Protein AF-T1JK78-F1 (afdb_monomer_lite)

Foldseek 3Di:
DDDDPPDDPDDDDDPDDADDPVCAFQAARQPRDGLQDPPQVADVSGWDQDPPPSGGTHRDPVSD

Radius of gyration: 15.45 Å; chains: 1; bounding box: 32×25×45 Å

InterPro domains:
  IPR002893 Zinc finger, MYND-type [PF01753] (28-64)

Organism: Strigamia maritima (NCBI:txid126957)

Sequence (64 aa):
MAFKKGDLILKSEPFAYVVRDEYRGRTCDNCLTLANLSVHNLRNGDLRRCTRCLFSYYCNQECQ

Structure (mmCIF, N/CA/C/O backbone):
data_AF-T1JK78-F1
#
_entry.id   AF-T1JK78-F1
#
loop_
_atom_site.group_PDB
_atom_site.id
_atom_site.type_symbol
_atom_site.label_atom_id
_atom_site.label_alt_id
_atom_site.label_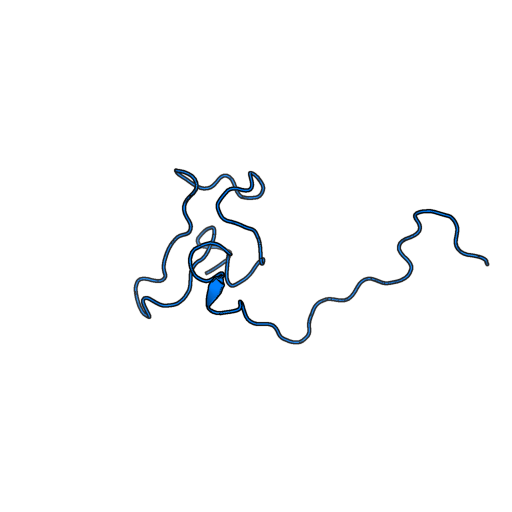comp_id
_atom_site.label_asym_id
_atom_site.label_entity_id
_atom_site.label_seq_id
_atom_site.pdbx_PDB_ins_code
_atom_site.Cartn_x
_atom_site.Cartn_y
_ato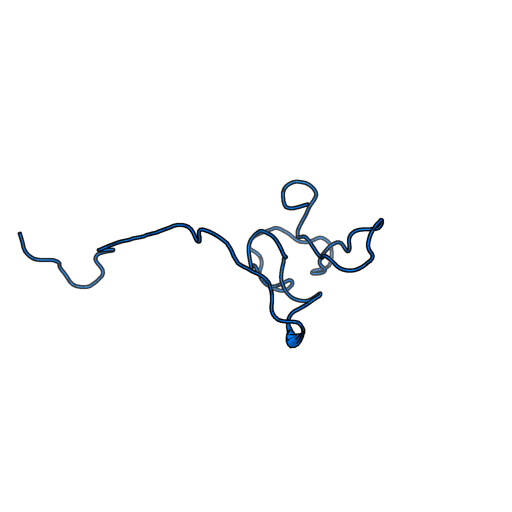m_site.Cartn_z
_atom_site.occupancy
_atom_site.B_iso_or_equiv
_atom_site.auth_seq_id
_atom_site.auth_comp_id
_atom_site.auth_asym_id
_atom_site.auth_atom_id
_atom_site.pdbx_PDB_model_num
ATOM 1 N N . MET A 1 1 ? -18.381 -4.945 30.744 1.00 60.59 1 MET A N 1
ATOM 2 C CA . MET A 1 1 ? -17.520 -3.796 30.382 1.00 60.59 1 MET A CA 1
ATOM 3 C C . MET A 1 1 ? -18.078 -3.206 29.099 1.00 60.59 1 MET A C 1
ATOM 5 O O . MET A 1 1 ? -18.301 -3.971 28.173 1.00 60.59 1 MET A O 1
ATOM 9 N N . ALA A 1 2 ? -18.406 -1.915 29.076 1.00 88.94 2 ALA A N 1
ATOM 10 C CA . ALA A 1 2 ? -18.984 -1.255 27.902 1.00 88.94 2 ALA A CA 1
ATOM 11 C C . ALA A 1 2 ? -17.909 -0.417 27.194 1.00 88.94 2 ALA A C 1
ATOM 13 O O . ALA A 1 2 ? -17.130 0.255 27.872 1.00 88.94 2 ALA A O 1
ATOM 14 N N . PHE A 1 3 ? -17.871 -0.467 25.861 1.00 96.00 3 PHE A N 1
ATOM 15 C CA . PHE A 1 3 ? -17.003 0.382 25.040 1.00 96.00 3 PHE A CA 1
ATOM 16 C C . PHE A 1 3 ? -17.395 1.860 25.164 1.00 96.00 3 PHE A C 1
ATOM 18 O O . PHE A 1 3 ? -18.570 2.190 25.357 1.00 96.00 3 PHE A O 1
ATOM 25 N N . LYS A 1 4 ? -16.410 2.751 25.040 1.00 96.31 4 LYS A N 1
ATOM 26 C CA . LYS A 1 4 ? -16.566 4.209 25.075 1.00 96.31 4 LYS A CA 1
ATOM 27 C C . LYS A 1 4 ? -16.329 4.823 23.694 1.00 96.31 4 LYS A C 1
ATOM 29 O O . LYS A 1 4 ? -15.795 4.201 22.778 1.00 96.31 4 LYS A O 1
ATOM 34 N N . LYS A 1 5 ? -16.751 6.081 23.533 1.00 96.06 5 LYS A N 1
ATOM 35 C CA . LYS A 1 5 ? -16.559 6.836 22.290 1.00 96.06 5 LYS A CA 1
ATOM 36 C C . LYS A 1 5 ? -15.064 6.959 21.980 1.00 96.06 5 LYS A C 1
ATOM 38 O O . LYS A 1 5 ? -14.332 7.564 22.755 1.00 96.06 5 LYS A O 1
ATOM 43 N N . GLY A 1 6 ? -14.664 6.444 20.818 1.00 95.94 6 GLY A N 1
ATOM 44 C CA . GLY A 1 6 ? -13.279 6.455 20.341 1.00 95.94 6 GLY A CA 1
ATOM 45 C C . GLY A 1 6 ? -12.519 5.147 20.566 1.00 95.94 6 GLY A C 1
ATOM 46 O O . GLY A 1 6 ? -11.405 5.027 20.066 1.00 95.94 6 GLY A O 1
ATOM 47 N N . ASP A 1 7 ? -13.105 4.166 21.259 1.00 97.62 7 ASP A N 1
ATOM 48 C CA . ASP A 1 7 ? -12.428 2.896 21.516 1.00 97.62 7 ASP A CA 1
ATOM 49 C C . ASP A 1 7 ? -12.250 2.083 20.225 1.00 97.62 7 ASP A C 1
ATOM 51 O O . ASP A 1 7 ? -13.193 1.856 19.460 1.00 97.62 7 ASP A O 1
ATOM 55 N N . LEU A 1 8 ? -11.027 1.589 20.014 1.00 95.94 8 LEU A N 1
ATOM 56 C CA . LEU A 1 8 ? -10.731 0.586 18.999 1.00 95.94 8 LEU A CA 1
ATOM 57 C C . LEU A 1 8 ? -11.192 -0.782 19.509 1.00 95.94 8 LEU A C 1
ATOM 59 O O . LEU A 1 8 ? -10.521 -1.413 20.320 1.00 95.94 8 LEU A O 1
ATOM 63 N N . ILE A 1 9 ? -12.343 -1.234 19.017 1.00 96.31 9 ILE A N 1
ATOM 64 C CA . ILE A 1 9 ? -12.947 -2.513 19.415 1.00 96.31 9 ILE A CA 1
ATOM 65 C C . ILE A 1 9 ? -12.170 -3.699 18.829 1.00 96.31 9 ILE A C 1
ATOM 67 O O . ILE A 1 9 ? -11.942 -4.696 19.509 1.00 96.31 9 ILE A O 1
ATOM 71 N N . LEU A 1 10 ? -11.769 -3.597 17.560 1.00 95.56 10 LEU A N 1
ATOM 72 C CA . LEU A 1 10 ? -11.070 -4.653 16.837 1.00 95.5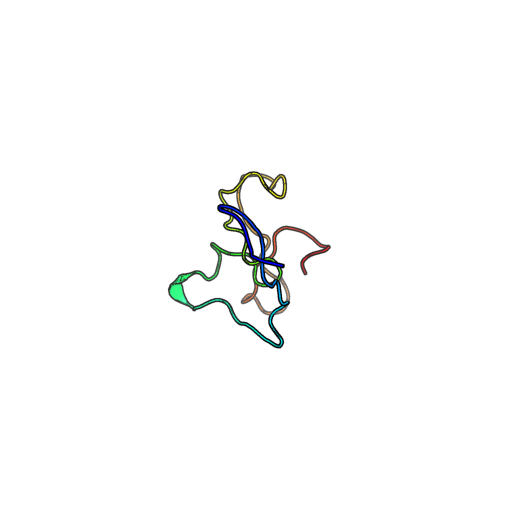6 10 LEU A CA 1
ATOM 73 C C . LEU A 1 10 ? -10.197 -4.046 15.738 1.00 95.56 10 LEU A C 1
ATOM 75 O O . LEU A 1 10 ? -10.634 -3.159 15.005 1.00 95.56 10 LEU A O 1
ATOM 79 N N . LYS A 1 11 ? -8.986 -4.581 15.587 1.00 97.25 11 LYS A N 1
ATOM 80 C CA . LYS A 1 11 ? -8.124 -4.384 14.420 1.00 97.25 11 LYS A CA 1
ATOM 81 C C . LYS A 1 11 ? -7.722 -5.752 13.892 1.00 97.25 11 LYS A C 1
ATOM 83 O O . LYS A 1 11 ? -7.457 -6.660 14.673 1.00 97.25 11 LYS A O 1
ATOM 88 N N . SER A 1 12 ? -7.674 -5.882 12.575 1.00 96.56 12 SER A N 1
ATOM 89 C CA . SER A 1 12 ? -7.231 -7.100 11.910 1.00 96.56 12 SER A CA 1
ATOM 90 C C . SER A 1 12 ? -6.380 -6.736 10.704 1.00 96.56 12 SER A C 1
ATOM 92 O O . SER A 1 12 ? -6.614 -5.711 10.058 1.00 96.56 12 SER A O 1
ATOM 94 N N . GLU A 1 13 ? -5.375 -7.560 10.442 1.00 95.62 13 GLU A N 1
ATOM 95 C CA . GLU A 1 13 ? -4.576 -7.471 9.231 1.00 95.62 13 GLU A CA 1
ATOM 96 C C . GLU A 1 13 ? -5.284 -8.225 8.103 1.00 95.62 13 GLU A C 1
ATOM 98 O O . GLU A 1 13 ? -5.850 -9.299 8.336 1.00 95.62 13 GLU A O 1
ATOM 103 N N . PRO A 1 14 ? -5.301 -7.669 6.882 1.00 96.44 14 PRO A N 1
ATOM 104 C CA . PRO A 1 14 ? -5.922 -8.340 5.755 1.00 96.44 14 PRO A CA 1
ATOM 105 C C . PRO A 1 14 ? -5.203 -9.662 5.478 1.00 96.44 14 PRO A C 1
ATOM 107 O O . PRO A 1 14 ? -3.981 -9.699 5.373 1.00 96.44 14 PRO A O 1
ATOM 110 N N . PHE A 1 15 ? -5.970 -10.740 5.300 1.00 97.75 15 PHE A N 1
ATOM 111 C CA . PHE A 1 15 ? -5.408 -12.031 4.896 1.00 97.75 15 PHE A CA 1
ATOM 112 C C . PHE A 1 15 ? -4.747 -11.952 3.510 1.00 97.75 15 PHE A C 1
ATOM 114 O O . PHE A 1 15 ? -3.663 -12.482 3.296 1.00 97.75 15 PHE A O 1
ATOM 121 N N . ALA A 1 16 ? -5.399 -11.262 2.573 1.00 97.38 16 ALA A N 1
ATOM 122 C CA . ALA A 1 16 ? -4.861 -10.912 1.266 1.00 97.38 16 ALA A CA 1
ATOM 123 C C . ALA A 1 16 ? -5.544 -9.638 0.757 1.00 97.38 16 ALA A C 1
ATOM 125 O O . ALA A 1 16 ? -6.699 -9.366 1.097 1.00 97.38 16 ALA A O 1
ATOM 126 N N . TYR A 1 17 ? -4.844 -8.864 -0.067 1.00 97.56 17 TYR A N 1
ATOM 127 C CA . TYR A 1 17 ? -5.381 -7.673 -0.721 1.00 97.56 17 TYR A CA 1
ATOM 128 C C . TYR A 1 17 ? -4.611 -7.381 -2.014 1.00 97.56 17 TYR A C 1
ATOM 130 O O . TYR A 1 17 ? -3.510 -7.884 -2.221 1.00 97.56 17 TYR A O 1
ATOM 138 N N . VAL A 1 18 ? -5.206 -6.562 -2.881 1.00 96.94 18 VAL A N 1
ATOM 139 C CA . VAL A 1 18 ? -4.582 -6.055 -4.110 1.00 96.94 18 VAL A CA 1
ATOM 140 C C . VAL A 1 18 ? -4.989 -4.601 -4.334 1.00 96.94 18 VAL A C 1
ATOM 142 O O . VAL A 1 18 ? -6.091 -4.191 -3.955 1.00 96.94 18 VAL A O 1
ATOM 145 N N . VAL A 1 19 ? -4.115 -3.821 -4.967 1.00 97.25 19 VAL A N 1
ATOM 146 C CA . VAL A 1 19 ? -4.434 -2.457 -5.405 1.00 97.25 19 VAL A CA 1
ATOM 147 C C . VAL A 1 19 ? -5.301 -2.530 -6.663 1.00 97.25 19 VAL A C 1
ATOM 149 O O . VAL A 1 19 ? -4.983 -3.256 -7.603 1.00 97.25 19 VAL A O 1
ATOM 152 N N . ARG A 1 20 ? -6.403 -1.770 -6.699 1.00 97.38 20 ARG A N 1
ATOM 153 C CA . ARG A 1 20 ? -7.227 -1.650 -7.913 1.00 97.38 20 ARG A CA 1
ATOM 154 C C . ARG A 1 20 ? -6.436 -0.965 -9.021 1.00 97.38 20 ARG A C 1
ATOM 156 O O . ARG A 1 20 ? -5.718 -0.003 -8.761 1.00 97.38 20 ARG A O 1
ATOM 163 N N . ASP A 1 21 ? -6.660 -1.389 -10.257 1.00 96.25 21 ASP A N 1
ATOM 164 C CA . ASP A 1 21 ? -5.953 -0.906 -11.448 1.00 96.25 21 ASP A CA 1
ATOM 165 C C . ASP A 1 21 ? -5.928 0.619 -11.579 1.00 96.25 21 ASP A C 1
ATOM 167 O O . ASP A 1 21 ? -4.892 1.193 -11.908 1.00 96.25 21 ASP A O 1
ATOM 171 N N . GLU A 1 22 ? -7.033 1.282 -11.240 1.00 96.94 22 GLU A N 1
ATOM 172 C CA . GLU A 1 22 ? -7.139 2.741 -11.257 1.00 96.94 22 GLU A CA 1
ATOM 173 C C . GLU A 1 22 ? -6.121 3.427 -10.330 1.00 96.94 22 GLU A C 1
ATOM 175 O O . GLU A 1 22 ? -5.677 4.531 -10.628 1.00 96.94 22 GLU A O 1
ATOM 180 N N . TYR A 1 23 ? -5.686 2.792 -9.241 1.00 95.31 23 TYR A N 1
ATOM 181 C CA . TYR A 1 23 ? -4.745 3.361 -8.269 1.00 95.31 23 TYR A CA 1
ATOM 182 C C . TYR A 1 23 ? -3.292 2.906 -8.453 1.00 95.31 23 TYR A C 1
ATOM 184 O O . TYR A 1 23 ? -2.414 3.360 -7.707 1.00 95.31 23 TYR A O 1
ATOM 192 N N . ARG A 1 24 ? -3.012 2.055 -9.447 1.00 93.94 24 ARG A N 1
ATOM 193 C CA . ARG A 1 24 ? -1.655 1.584 -9.748 1.00 93.94 24 ARG A CA 1
ATOM 194 C C . ARG A 1 24 ? -0.729 2.764 -10.055 1.00 93.94 24 ARG A C 1
ATOM 196 O O . ARG A 1 24 ? -1.118 3.725 -10.714 1.00 93.94 24 ARG A O 1
ATOM 203 N N . G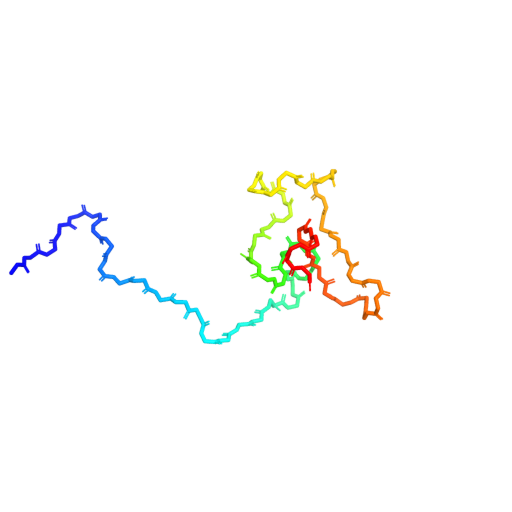LY A 1 25 ? 0.493 2.721 -9.532 1.00 93.00 25 GLY A N 1
ATOM 204 C CA . GLY A 1 25 ? 1.468 3.810 -9.673 1.00 93.00 25 GLY A CA 1
ATOM 205 C C . GLY A 1 25 ? 1.223 5.023 -8.775 1.00 93.00 25 GLY A C 1
ATOM 206 O O . GLY A 1 25 ? 2.118 5.847 -8.622 1.00 93.00 25 GLY A O 1
ATOM 207 N N . ARG A 1 26 ? 0.053 5.112 -8.132 1.00 93.38 26 ARG A N 1
ATOM 208 C CA . ARG A 1 26 ? -0.279 6.148 -7.141 1.00 93.38 26 ARG A CA 1
ATOM 209 C C . ARG A 1 26 ? -0.281 5.613 -5.715 1.00 93.38 26 ARG A C 1
ATOM 211 O O . ARG A 1 26 ? -0.179 6.401 -4.784 1.00 93.38 26 ARG A O 1
ATOM 218 N N . THR A 1 27 ? -0.390 4.297 -5.558 1.00 94.38 27 THR A N 1
ATOM 219 C CA . THR A 1 27 ? -0.471 3.597 -4.273 1.00 94.38 27 THR A CA 1
ATOM 220 C C . THR A 1 27 ? 0.597 2.516 -4.201 1.00 94.38 27 THR A C 1
ATOM 222 O O . THR A 1 27 ? 0.830 1.824 -5.190 1.00 94.38 27 THR A O 1
ATOM 225 N N . CYS A 1 28 ? 1.244 2.379 -3.046 1.00 95.31 28 CYS A N 1
ATOM 226 C CA . CYS A 1 28 ? 2.185 1.295 -2.789 1.00 95.31 28 CYS A CA 1
ATOM 227 C C . CYS A 1 28 ? 1.454 -0.051 -2.732 1.00 95.31 28 CYS A C 1
ATOM 229 O O . CYS A 1 28 ? 0.518 -0.204 -1.944 1.00 95.31 28 CYS A O 1
ATOM 231 N N . ASP A 1 29 ? 1.924 -1.037 -3.495 1.00 97.06 29 ASP A N 1
ATOM 232 C CA . ASP A 1 29 ? 1.326 -2.375 -3.545 1.00 97.06 29 ASP A CA 1
ATOM 233 C C . ASP A 1 29 ? 1.458 -3.166 -2.225 1.00 97.06 29 ASP A C 1
ATOM 235 O O . ASP A 1 29 ? 0.761 -4.160 -2.059 1.00 97.06 29 ASP A O 1
ATOM 239 N N . ASN A 1 30 ? 2.296 -2.720 -1.275 1.00 96.25 30 ASN A N 1
ATOM 240 C CA . ASN A 1 30 ? 2.523 -3.398 0.015 1.00 96.25 30 ASN A CA 1
ATOM 241 C C . ASN A 1 30 ? 1.978 -2.664 1.256 1.00 96.25 30 ASN A C 1
ATOM 243 O O . ASN A 1 30 ? 1.627 -3.287 2.249 1.00 96.25 30 ASN A O 1
ATOM 247 N N . CYS A 1 31 ? 1.948 -1.332 1.277 1.00 94.12 31 CYS A N 1
ATOM 248 C CA . CYS A 1 31 ? 1.473 -0.600 2.465 1.00 94.12 31 CYS A CA 1
ATOM 249 C C . CYS A 1 31 ? 0.207 0.215 2.210 1.00 94.12 31 CYS A C 1
ATOM 251 O O . CYS A 1 31 ? -0.305 0.845 3.132 1.00 94.12 31 CYS A O 1
ATOM 253 N N . LEU A 1 32 ? -0.297 0.215 0.970 1.00 94.12 32 LEU A N 1
ATOM 254 C CA . LEU A 1 32 ? -1.476 0.967 0.533 1.00 94.12 32 LEU A CA 1
ATOM 255 C C . LEU A 1 32 ? -1.378 2.493 0.738 1.00 94.12 32 LEU A C 1
ATOM 257 O O . LEU A 1 32 ? -2.358 3.214 0.554 1.00 94.12 32 LEU A O 1
ATOM 261 N N . THR A 1 33 ? -0.189 3.009 1.065 1.00 92.19 33 THR A N 1
ATOM 262 C CA . THR A 1 33 ? 0.079 4.446 1.168 1.00 92.19 33 THR A CA 1
ATOM 263 C C . THR A 1 33 ? 0.107 5.088 -0.219 1.00 92.19 33 THR A C 1
ATOM 265 O O . THR A 1 33 ? 0.724 4.563 -1.151 1.00 92.19 33 THR A O 1
ATOM 268 N N . LEU A 1 34 ? -0.529 6.254 -0.343 1.00 90.12 34 LEU A N 1
ATOM 269 C CA . LEU A 1 34 ? -0.497 7.079 -1.550 1.00 90.12 34 LEU A CA 1
ATOM 270 C C . LEU A 1 34 ? 0.850 7.802 -1.711 1.00 90.12 34 LEU A C 1
ATOM 272 O O . LEU A 1 34 ? 1.433 8.275 -0.738 1.00 90.12 34 LEU A O 1
ATOM 276 N N . ALA A 1 35 ? 1.312 7.945 -2.953 1.00 84.75 35 ALA A N 1
ATOM 277 C CA . ALA A 1 35 ? 2.608 8.530 -3.314 1.00 84.75 35 ALA A CA 1
ATOM 278 C C . ALA A 1 35 ? 2.814 9.972 -2.802 1.00 84.75 35 ALA A C 1
ATOM 280 O O . ALA A 1 35 ? 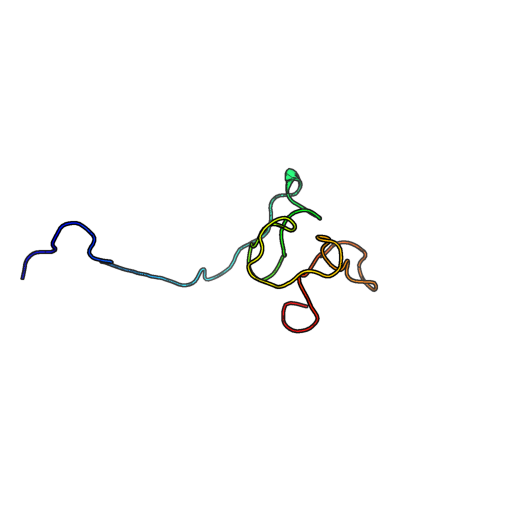3.921 10.393 -2.492 1.00 84.75 35 ALA A O 1
ATOM 281 N N . ASN A 1 36 ? 1.738 10.739 -2.662 1.00 76.38 36 ASN A N 1
ATOM 282 C CA . ASN A 1 36 ? 1.789 12.123 -2.192 1.00 76.38 36 ASN A CA 1
ATOM 283 C C . ASN A 1 36 ? 1.699 12.266 -0.661 1.00 76.38 36 ASN A C 1
ATOM 285 O O . ASN A 1 36 ? 1.680 13.390 -0.160 1.00 76.38 36 ASN A O 1
ATOM 289 N N . LEU A 1 37 ? 1.624 11.162 0.090 1.00 74.25 37 LEU A N 1
ATOM 290 C CA . LEU A 1 37 ? 1.585 11.197 1.549 1.00 74.25 37 LEU A CA 1
ATOM 291 C C . LEU A 1 37 ? 2.999 11.149 2.137 1.00 74.25 37 LEU A C 1
ATOM 293 O O . LEU A 1 37 ? 3.835 10.325 1.768 1.00 74.25 37 LEU A O 1
ATOM 297 N N . SER A 1 38 ? 3.248 12.002 3.131 1.00 60.16 38 SER A N 1
ATOM 298 C CA . SER A 1 38 ? 4.540 12.166 3.815 1.00 60.16 38 SER A CA 1
ATOM 299 C C . SER A 1 38 ? 4.961 10.981 4.697 1.00 60.16 38 SER A C 1
ATOM 301 O O . SER A 1 38 ? 5.996 11.043 5.354 1.00 60.16 38 SER A O 1
ATOM 303 N N . VAL A 1 39 ? 4.206 9.879 4.696 1.00 66.44 39 VAL A N 1
ATOM 304 C CA . VAL A 1 39 ? 4.398 8.736 5.606 1.00 66.44 39 VAL A CA 1
ATOM 305 C C . VAL A 1 39 ? 5.736 8.017 5.375 1.00 66.44 39 VAL A C 1
ATOM 307 O O . VAL A 1 39 ? 6.298 7.467 6.318 1.00 66.44 39 VAL A O 1
ATOM 310 N N . HIS A 1 40 ? 6.290 8.048 4.156 1.00 66.62 40 HIS A N 1
ATOM 311 C CA . HIS A 1 40 ? 7.499 7.283 3.809 1.00 66.62 40 HIS A CA 1
ATOM 312 C C . HIS A 1 40 ? 8.673 8.109 3.257 1.00 66.62 40 HIS A C 1
ATOM 314 O O . HIS A 1 40 ? 9.609 7.519 2.719 1.00 66.62 40 HIS A O 1
ATOM 320 N N . ASN A 1 41 ? 8.667 9.446 3.395 1.00 65.19 41 ASN A N 1
ATOM 321 C CA . ASN A 1 41 ? 9.732 10.332 2.881 1.00 65.19 41 ASN A CA 1
ATOM 322 C C . ASN A 1 41 ? 10.149 9.986 1.437 1.00 65.19 41 ASN A C 1
ATOM 324 O O . ASN A 1 41 ? 11.324 9.746 1.139 1.00 65.19 41 ASN A O 1
ATOM 328 N N . LEU A 1 42 ? 9.164 9.901 0.539 1.00 70.12 42 LEU A N 1
ATOM 329 C CA . LEU A 1 42 ? 9.394 9.526 -0.853 1.00 70.12 42 LEU A CA 1
ATOM 330 C C . LEU A 1 42 ? 10.325 10.538 -1.522 1.00 70.12 42 LEU A C 1
ATOM 332 O O . LEU A 1 42 ? 10.073 11.744 -1.509 1.00 70.12 42 LEU A O 1
ATOM 336 N N . ARG A 1 43 ? 11.411 10.045 -2.130 1.00 63.97 43 ARG A N 1
ATOM 337 C CA . ARG A 1 43 ? 12.287 10.890 -2.947 1.00 63.97 43 ARG A CA 1
ATOM 338 C C . ARG A 1 43 ? 11.470 11.388 -4.137 1.00 63.97 43 ARG A C 1
ATOM 340 O O . ARG A 1 43 ? 11.020 10.579 -4.939 1.00 63.97 43 ARG A O 1
ATOM 347 N N . ASN A 1 44 ? 11.291 12.703 -4.225 1.00 67.31 44 ASN A N 1
ATOM 348 C CA . ASN A 1 44 ? 10.527 13.402 -5.265 1.00 67.31 44 ASN A CA 1
ATOM 349 C C . ASN A 1 44 ? 9.008 13.137 -5.266 1.00 67.31 44 ASN A C 1
ATOM 351 O O . ASN A 1 44 ? 8.339 13.547 -6.204 1.00 67.31 44 ASN A O 1
ATOM 355 N N . GLY A 1 45 ? 8.453 12.501 -4.226 1.00 72.88 45 GLY A N 1
ATOM 356 C CA . GLY A 1 45 ? 7.010 12.232 -4.142 1.00 72.88 45 GLY A CA 1
ATOM 357 C C . GLY A 1 45 ? 6.501 11.087 -5.027 1.00 72.88 45 GLY A C 1
ATOM 358 O O . GLY A 1 45 ? 5.293 10.894 -5.115 1.00 72.88 45 GLY A O 1
ATOM 359 N N . ASP A 1 46 ? 7.400 10.309 -5.640 1.00 85.69 46 ASP A N 1
ATOM 360 C CA . ASP A 1 46 ? 7.044 9.217 -6.550 1.00 85.69 46 ASP A CA 1
ATOM 361 C C . ASP A 1 46 ? 7.347 7.834 -5.957 1.00 85.69 46 ASP A C 1
ATOM 363 O O . ASP A 1 46 ? 8.320 7.631 -5.221 1.00 85.69 46 ASP A O 1
ATOM 367 N N . LEU A 1 47 ? 6.524 6.848 -6.323 1.00 92.94 47 LEU A N 1
ATOM 368 C CA . LEU A 1 47 ? 6.762 5.439 -6.008 1.00 92.94 47 LEU A CA 1
ATOM 369 C C . LEU A 1 47 ? 7.799 4.829 -6.956 1.00 92.94 47 LEU A C 1
ATOM 371 O O . LEU A 1 47 ? 7.878 5.147 -8.143 1.00 92.94 47 LEU A O 1
ATOM 375 N N . ARG A 1 48 ? 8.561 3.865 -6.444 1.00 93.31 48 ARG A N 1
ATOM 376 C CA . ARG A 1 48 ? 9.522 3.085 -7.223 1.00 93.31 48 ARG A CA 1
ATOM 377 C C . ARG A 1 48 ? 8.799 1.959 -7.944 1.00 93.31 48 ARG A C 1
ATOM 379 O O . ARG A 1 48 ? 8.267 1.055 -7.304 1.00 93.31 48 ARG A O 1
ATOM 386 N N . ARG A 1 49 ? 8.811 1.987 -9.274 1.00 95.56 49 ARG A N 1
ATOM 387 C CA . ARG A 1 49 ? 8.314 0.878 -10.095 1.00 95.56 49 ARG A CA 1
ATOM 388 C C . ARG A 1 49 ? 9.293 -0.296 -10.055 1.00 95.56 49 ARG A C 1
ATOM 390 O O . ARG A 1 49 ? 10.492 -0.102 -10.264 1.00 95.56 49 ARG A O 1
ATOM 397 N N . CYS A 1 50 ? 8.789 -1.513 -9.872 1.00 96.50 50 CYS A N 1
ATOM 398 C CA . CYS A 1 50 ? 9.581 -2.731 -9.997 1.00 96.50 50 CYS A CA 1
ATOM 399 C C . CYS A 1 50 ? 10.176 -2.836 -11.406 1.00 96.50 50 CYS A C 1
ATOM 401 O O . CYS A 1 50 ? 9.457 -2.884 -12.404 1.00 96.50 50 CYS A O 1
ATOM 403 N N . THR A 1 51 ? 11.501 -2.912 -11.496 1.00 95.81 51 THR A N 1
ATOM 404 C CA . THR A 1 51 ? 12.220 -2.961 -12.778 1.00 95.81 51 THR A CA 1
ATOM 405 C C . THR A 1 51 ? 12.110 -4.309 -13.489 1.00 95.81 51 THR A C 1
ATOM 407 O O . THR A 1 51 ? 12.413 -4.383 -14.674 1.00 95.81 51 THR A O 1
ATOM 410 N N . ARG A 1 52 ? 11.662 -5.366 -12.794 1.00 97.94 52 ARG A N 1
ATOM 411 C CA . ARG A 1 52 ? 11.513 -6.715 -13.365 1.00 97.94 52 ARG A CA 1
ATOM 412 C C . ARG A 1 52 ? 10.163 -6.929 -14.046 1.00 97.94 52 ARG A C 1
ATOM 414 O O . ARG A 1 52 ? 10.132 -7.413 -15.168 1.00 97.94 52 ARG A O 1
ATOM 421 N N . CYS A 1 53 ? 9.059 -6.588 -13.378 1.00 96.88 53 CYS A N 1
ATOM 422 C CA . CYS A 1 53 ? 7.710 -6.805 -13.918 1.00 96.88 53 CYS A CA 1
ATOM 423 C C . CYS A 1 53 ? 7.099 -5.559 -14.567 1.00 96.88 53 CYS A C 1
ATOM 425 O O . CYS A 1 53 ? 6.131 -5.684 -15.309 1.00 96.88 53 CYS A O 1
ATOM 427 N N . LEU A 1 54 ? 7.626 -4.364 -14.270 1.00 95.56 54 LEU A N 1
ATOM 428 C CA . LEU A 1 54 ? 7.086 -3.070 -14.711 1.00 95.56 54 LEU A CA 1
ATOM 429 C C . LEU A 1 54 ? 5.624 -2.818 -14.291 1.00 95.56 54 LEU A C 1
ATOM 431 O O . LEU A 1 54 ? 4.985 -1.912 -14.823 1.00 95.56 54 LEU A O 1
ATOM 435 N N . PHE A 1 55 ? 5.121 -3.592 -13.326 1.00 96.62 55 PHE A N 1
ATOM 436 C CA . PHE A 1 55 ? 3.726 -3.592 -12.893 1.00 96.62 55 PHE A CA 1
ATOM 437 C C . PHE A 1 55 ? 3.544 -3.038 -11.481 1.00 96.62 55 PHE A C 1
ATOM 439 O O . PHE A 1 55 ? 2.694 -2.176 -11.286 1.00 96.62 55 PHE A O 1
ATOM 446 N N . SER A 1 56 ? 4.320 -3.520 -10.507 1.00 97.38 56 SER A N 1
ATOM 447 C CA . SER A 1 56 ? 4.163 -3.122 -9.109 1.00 97.3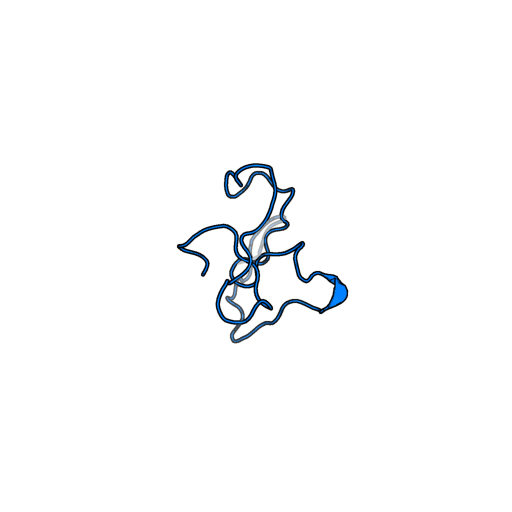8 56 SER A CA 1
ATOM 448 C C . SER A 1 56 ? 4.980 -1.880 -8.752 1.00 97.38 56 SER A C 1
ATOM 450 O O . SER A 1 56 ? 6.018 -1.595 -9.363 1.00 97.38 56 SER A O 1
ATOM 452 N N . TYR A 1 57 ? 4.493 -1.135 -7.765 1.00 96.19 57 TYR A N 1
ATOM 453 C CA . TYR A 1 57 ? 5.012 0.144 -7.305 1.00 96.19 57 TYR A CA 1
ATOM 454 C C . TYR A 1 57 ? 5.128 0.152 -5.781 1.00 96.19 57 TYR A C 1
ATOM 456 O O . TYR A 1 57 ? 4.196 -0.212 -5.067 1.00 96.19 57 TYR A O 1
ATOM 464 N N . TYR A 1 58 ? 6.267 0.618 -5.273 1.00 95.38 58 TYR A N 1
ATOM 465 C CA . TYR A 1 58 ? 6.596 0.547 -3.851 1.00 95.38 58 TYR A CA 1
ATOM 466 C C . TYR A 1 58 ? 7.178 1.855 -3.333 1.00 95.38 58 TYR A C 1
ATOM 468 O O . TYR A 1 58 ? 7.802 2.613 -4.076 1.00 95.38 58 TYR A O 1
ATOM 476 N N . CYS A 1 59 ? 7.023 2.121 -2.036 1.00 93.00 59 CYS A N 1
ATOM 477 C CA . CYS A 1 59 ? 7.613 3.313 -1.428 1.00 93.00 59 CYS A CA 1
ATOM 478 C C . CYS A 1 59 ? 9.149 3.273 -1.446 1.00 93.00 59 CYS A C 1
ATOM 480 O O . CYS A 1 59 ? 9.826 4.266 -1.715 1.00 93.00 59 CYS A O 1
ATOM 482 N N . ASN A 1 60 ? 9.709 2.110 -1.130 1.00 90.19 60 ASN A N 1
ATOM 483 C CA . ASN A 1 60 ? 11.133 1.889 -0.924 1.00 90.19 60 ASN A CA 1
ATOM 484 C C . ASN A 1 60 ? 11.447 0.383 -1.051 1.00 90.19 60 ASN A C 1
ATOM 486 O O . ASN A 1 60 ? 10.575 -0.404 -1.404 1.00 90.19 60 ASN A O 1
ATOM 490 N N . GLN A 1 61 ? 12.694 0.002 -0.761 1.00 91.56 61 GLN A N 1
ATOM 491 C CA . GLN A 1 61 ? 13.157 -1.389 -0.828 1.00 91.56 61 GLN A CA 1
ATOM 492 C C . GLN A 1 61 ? 12.533 -2.301 0.240 1.00 91.56 61 GLN A C 1
ATOM 494 O O . GLN A 1 61 ? 12.549 -3.506 0.065 1.00 91.56 61 GLN A O 1
ATOM 499 N N . GLU A 1 62 ? 12.021 -1.750 1.340 1.00 91.88 62 GLU A N 1
ATOM 500 C CA . GLU A 1 62 ? 11.366 -2.528 2.400 1.00 91.88 62 GLU A CA 1
ATOM 501 C C . GLU A 1 62 ? 9.949 -2.944 1.988 1.00 91.88 62 GLU A C 1
ATOM 503 O O . GLU A 1 62 ? 9.492 -4.028 2.325 1.00 91.88 62 GLU A O 1
ATOM 508 N N . CYS A 1 63 ? 9.260 -2.089 1.227 1.00 93.94 63 CYS A N 1
ATOM 509 C CA . CYS A 1 63 ? 7.955 -2.416 0.662 1.00 93.94 63 CYS A CA 1
ATOM 510 C C . CYS A 1 63 ? 8.020 -3.338 -0.565 1.00 93.94 63 CYS A C 1
ATOM 512 O O . CYS A 1 63 ? 6.986 -3.902 -0.910 1.00 93.94 63 CYS A O 1
ATOM 514 N N . GLN A 1 64 ? 9.169 -3.419 -1.245 1.00 92.88 64 GLN A N 1
ATOM 515 C CA . GLN A 1 64 ? 9.371 -4.202 -2.471 1.00 92.88 64 GLN A CA 1
ATOM 516 C C . GLN A 1 64 ? 9.911 -5.598 -2.170 1.00 92.88 64 GLN A C 1
ATOM 518 O O . GLN A 1 64 ? 9.339 -6.558 -2.731 1.00 92.88 64 GLN A O 1
#

pLDDT: mean 90.14, std 10.78, range [60.16, 97.94]

Secondary structure (DSSP, 8-state):
----TT--------SS----GGGBTTB-TTT--BTTSGGG--GGG-PEEPTTTS--EESSTTT-